Protein AF-A0A960PFX1-F1 (afdb_monomer_lite)

Structure (mmCIF, N/CA/C/O backbone):
data_AF-A0A960PFX1-F1
#
_entry.id   AF-A0A960PFX1-F1
#
loop_
_atom_site.group_PDB
_atom_site.id
_atom_site.type_symbol
_atom_site.label_atom_id
_atom_site.label_alt_id
_atom_site.label_comp_id
_atom_site.label_asym_id
_atom_site.label_entity_id
_atom_site.label_seq_id
_atom_site.pdbx_PDB_ins_code
_atom_site.Cartn_x
_atom_site.Cartn_y
_atom_site.Cartn_z
_atom_site.occupancy
_atom_site.B_iso_or_equiv
_atom_site.auth_seq_id
_atom_site.auth_comp_id
_atom_site.auth_asym_id
_atom_site.auth_atom_id
_atom_site.pdbx_PDB_model_num
ATOM 1 N N . MET A 1 1 ? 68.959 -1.468 -24.933 1.00 44.75 1 MET A N 1
ATOM 2 C CA . MET A 1 1 ? 67.908 -1.590 -25.965 1.00 44.75 1 MET A CA 1
ATOM 3 C C . MET A 1 1 ? 66.621 -1.855 -25.211 1.00 44.75 1 MET A C 1
ATOM 5 O O . MET A 1 1 ? 66.589 -2.778 -24.414 1.00 44.75 1 MET A O 1
ATOM 9 N N . THR A 1 2 ? 65.691 -0.910 -25.288 1.00 48.91 2 THR A N 1
ATOM 10 C CA . THR A 1 2 ? 64.540 -0.743 -24.387 1.00 48.91 2 THR A CA 1
ATOM 11 C C . THR A 1 2 ? 63.491 -1.822 -24.678 1.00 48.91 2 THR A C 1
ATOM 13 O O . THR A 1 2 ? 63.010 -1.925 -25.805 1.00 48.91 2 THR A O 1
ATOM 16 N N . SER A 1 3 ? 63.185 -2.661 -23.685 1.00 51.81 3 SER A N 1
ATOM 17 C CA . SER A 1 3 ? 62.078 -3.615 -23.773 1.00 51.81 3 SER A CA 1
ATOM 18 C C . SER A 1 3 ? 60.786 -2.861 -23.492 1.00 51.81 3 SER A C 1
ATOM 20 O O . SER A 1 3 ? 60.491 -2.512 -22.349 1.00 51.81 3 SER A O 1
ATOM 22 N N . SER A 1 4 ? 60.090 -2.551 -24.585 1.00 61.31 4 SER A N 1
ATOM 23 C CA . SER A 1 4 ? 58.816 -1.845 -24.618 1.00 61.31 4 SER A CA 1
ATOM 24 C C . SER A 1 4 ? 57.764 -2.559 -23.783 1.00 61.31 4 SER A C 1
ATOM 26 O O . SER A 1 4 ? 57.489 -3.742 -23.959 1.00 61.31 4 SER A O 1
ATOM 28 N N . GLN A 1 5 ? 57.173 -1.772 -22.897 1.00 67.06 5 GLN A N 1
ATOM 29 C CA . GLN A 1 5 ? 55.867 -1.987 -22.306 1.00 67.06 5 GLN A CA 1
ATOM 30 C C . GLN A 1 5 ? 54.820 -1.903 -23.423 1.00 67.06 5 GLN A C 1
ATOM 32 O O . GLN A 1 5 ? 54.575 -0.815 -23.934 1.00 67.06 5 GLN A O 1
ATOM 37 N N . ASP A 1 6 ? 54.217 -3.020 -23.815 1.00 59.81 6 ASP A N 1
ATOM 38 C CA . ASP A 1 6 ? 52.976 -3.015 -24.596 1.00 59.81 6 ASP A CA 1
ATOM 39 C C . ASP A 1 6 ? 52.265 -4.366 -24.411 1.00 59.81 6 ASP A C 1
ATOM 41 O O . ASP A 1 6 ? 52.347 -5.254 -25.247 1.00 59.81 6 ASP A O 1
ATOM 45 N N . ASP A 1 7 ? 51.627 -4.549 -23.255 1.00 58.25 7 ASP A N 1
ATOM 46 C CA . ASP A 1 7 ? 50.494 -5.474 -23.135 1.00 58.25 7 ASP A CA 1
ATOM 47 C C . ASP A 1 7 ? 49.446 -4.757 -22.284 1.00 58.25 7 ASP A C 1
ATOM 49 O O . ASP A 1 7 ? 49.423 -4.769 -21.050 1.00 58.25 7 ASP A O 1
ATOM 53 N N . ARG A 1 8 ? 48.722 -3.891 -22.991 1.00 61.66 8 ARG A N 1
ATOM 54 C CA . ARG A 1 8 ? 47.670 -3.041 -22.459 1.00 61.66 8 ARG A CA 1
ATOM 55 C C . ARG A 1 8 ? 46.468 -3.925 -22.155 1.00 61.66 8 ARG A C 1
ATOM 57 O O . ARG A 1 8 ? 45.925 -4.515 -23.075 1.00 61.66 8 ARG A O 1
ATOM 64 N N . HIS A 1 9 ? 46.028 -3.894 -20.898 1.00 58.88 9 HIS A N 1
ATOM 65 C CA . HIS A 1 9 ? 44.617 -3.764 -20.517 1.00 58.88 9 HIS A CA 1
ATOM 66 C C . HIS A 1 9 ? 43.623 -4.365 -21.529 1.00 58.88 9 HIS A C 1
ATOM 68 O O . HIS A 1 9 ? 42.967 -3.621 -22.264 1.00 58.88 9 HIS A O 1
ATOM 74 N N . ASP A 1 10 ? 43.470 -5.690 -21.526 1.00 56.56 10 ASP A N 1
ATOM 75 C CA . ASP A 1 10 ? 42.232 -6.279 -22.025 1.00 56.56 10 ASP A CA 1
ATOM 76 C C . ASP A 1 10 ? 41.159 -5.987 -20.973 1.00 56.56 10 ASP A C 1
ATOM 78 O O . ASP A 1 10 ? 41.208 -6.434 -19.823 1.00 56.56 10 ASP A O 1
ATOM 82 N N . ARG A 1 11 ? 40.317 -5.021 -21.329 1.00 61.19 11 ARG A N 1
ATOM 83 C CA . ARG A 1 11 ? 39.323 -4.402 -20.466 1.00 61.19 11 ARG A CA 1
ATOM 84 C C . ARG A 1 11 ? 38.267 -5.424 -20.057 1.00 61.19 11 ARG A C 1
ATOM 86 O O . ARG A 1 11 ? 37.765 -6.182 -20.876 1.00 61.19 11 ARG A O 1
ATOM 93 N N . HIS A 1 12 ? 37.846 -5.305 -18.802 1.00 58.62 12 HIS A N 1
ATOM 94 C CA . HIS A 1 12 ? 36.477 -5.585 -18.384 1.00 58.62 12 HIS A CA 1
ATOM 95 C C . HIS A 1 12 ? 35.483 -5.066 -19.435 1.00 58.62 12 HIS A C 1
ATOM 97 O O . HIS A 1 12 ? 35.551 -3.882 -19.757 1.00 58.62 12 HIS A O 1
ATOM 103 N N . ASP A 1 13 ? 34.593 -5.918 -19.941 1.00 54.44 13 ASP A N 1
ATOM 104 C CA . ASP A 1 13 ? 33.138 -5.728 -19.840 1.00 54.44 13 ASP A CA 1
ATOM 105 C C . ASP A 1 13 ? 32.421 -6.915 -20.503 1.00 54.44 13 ASP A C 1
ATOM 107 O O . ASP A 1 13 ? 32.317 -7.019 -21.722 1.00 54.44 13 ASP A O 1
ATOM 111 N N . ALA A 1 14 ? 31.963 -7.855 -19.685 1.00 53.56 14 ALA A N 1
ATOM 112 C CA . ALA A 1 14 ? 30.963 -8.831 -20.091 1.00 53.56 14 ALA A CA 1
ATOM 113 C C . ALA A 1 14 ? 29.988 -9.004 -18.927 1.00 53.56 14 ALA A C 1
ATOM 115 O O . ALA A 1 14 ? 29.848 -10.084 -18.362 1.00 53.56 14 ALA A O 1
ATOM 116 N N . THR A 1 15 ? 29.329 -7.912 -18.539 1.00 53.34 15 THR A N 1
ATOM 117 C CA . THR A 1 15 ? 28.013 -8.013 -17.904 1.00 53.34 15 THR A CA 1
ATOM 118 C C . THR A 1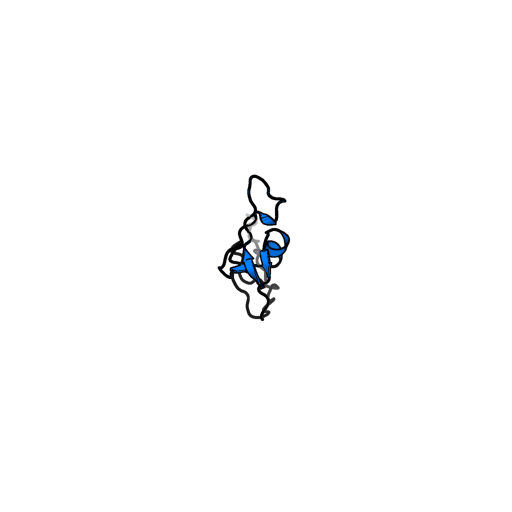 15 ? 26.967 -8.014 -19.015 1.00 53.34 15 THR A C 1
ATOM 120 O O . THR A 1 15 ? 26.204 -7.065 -19.163 1.00 53.34 15 THR A O 1
ATOM 123 N N . ALA A 1 16 ? 26.981 -9.065 -19.840 1.00 51.78 16 ALA A N 1
ATOM 124 C CA . ALA A 1 16 ? 25.760 -9.518 -20.494 1.00 51.78 16 ALA A CA 1
ATOM 125 C C . ALA A 1 16 ? 24.953 -10.196 -19.376 1.00 51.78 16 ALA A C 1
ATOM 127 O O . ALA A 1 16 ? 25.439 -11.115 -18.722 1.00 51.78 16 ALA A O 1
ATOM 128 N N . ASP A 1 17 ? 23.903 -9.534 -18.911 1.00 53.91 17 ASP A N 1
ATOM 129 C CA . ASP A 1 17 ? 22.572 -9.763 -19.472 1.00 53.91 17 ASP A CA 1
ATOM 130 C C . ASP A 1 17 ? 22.091 -11.158 -19.084 1.00 53.91 17 ASP A C 1
ATOM 132 O O . ASP A 1 17 ? 22.296 -12.101 -19.826 1.00 53.91 17 ASP A O 1
ATOM 136 N N . GLU A 1 18 ? 21.514 -11.263 -17.886 1.00 51.00 18 GLU A N 1
ATOM 137 C CA . GLU A 1 18 ? 20.526 -12.291 -17.540 1.00 51.00 18 GLU A CA 1
ATOM 138 C C . GLU A 1 18 ? 19.614 -11.719 -16.432 1.00 51.00 18 GLU A C 1
ATOM 140 O O . GLU A 1 18 ? 19.471 -12.278 -15.346 1.00 51.00 18 GLU A O 1
ATOM 145 N N . THR A 1 19 ? 18.991 -10.566 -16.693 1.00 52.94 19 THR A N 1
ATOM 146 C CA . THR A 1 19 ? 17.701 -10.246 -16.055 1.00 52.94 19 THR A CA 1
ATOM 147 C C . THR A 1 19 ? 16.682 -9.918 -17.137 1.00 52.94 19 THR A C 1
ATOM 149 O O . THR A 1 19 ? 15.911 -8.970 -17.039 1.00 52.94 19 THR A O 1
ATOM 152 N N . ALA A 1 20 ? 16.643 -10.738 -18.186 1.00 56.00 20 ALA A N 1
ATOM 153 C CA . ALA A 1 20 ? 15.469 -10.848 -19.037 1.00 56.00 20 ALA A CA 1
ATOM 154 C C . ALA A 1 20 ? 14.416 -11.713 -18.320 1.00 56.00 20 ALA A C 1
ATOM 156 O O . ALA A 1 20 ? 14.054 -12.802 -18.753 1.00 56.00 20 ALA A O 1
ATOM 157 N N . GLY A 1 21 ? 13.927 -11.207 -17.188 1.00 46.00 21 GLY A N 1
ATOM 158 C CA . GLY A 1 21 ? 12.665 -11.618 -16.586 1.00 46.00 21 GLY A CA 1
ATOM 159 C C . GLY A 1 21 ? 11.538 -10.777 -17.169 1.00 46.00 21 GLY A C 1
ATOM 160 O O . GLY A 1 21 ? 10.837 -10.095 -16.431 1.00 46.00 21 GLY A O 1
ATOM 161 N N . ALA A 1 22 ? 11.398 -10.772 -18.496 1.00 54.44 22 ALA A N 1
ATOM 162 C CA . ALA A 1 22 ? 10.223 -10.221 -19.149 1.00 54.44 22 ALA A CA 1
ATOM 163 C C . ALA A 1 22 ? 9.038 -11.158 -18.874 1.00 54.44 22 ALA A C 1
ATOM 165 O O . ALA A 1 22 ? 8.722 -12.044 -19.662 1.00 54.44 22 ALA A O 1
ATOM 166 N N . THR A 1 23 ? 8.397 -10.975 -17.724 1.00 46.62 23 THR A N 1
ATOM 167 C CA . THR A 1 23 ? 6.984 -11.308 -17.548 1.00 46.62 23 THR A CA 1
ATOM 168 C C . THR A 1 23 ? 6.238 -9.987 -17.502 1.00 46.62 23 THR A C 1
ATOM 170 O O . THR A 1 23 ? 6.163 -9.330 -16.470 1.00 46.62 23 THR A O 1
ATOM 173 N N . GLU A 1 24 ? 5.869 -9.579 -18.709 1.00 50.66 24 GLU A N 1
ATOM 174 C CA . GLU A 1 24 ? 4.815 -8.664 -19.148 1.00 50.66 24 GLU A CA 1
ATOM 175 C C . GLU A 1 24 ? 4.009 -7.980 -18.018 1.00 50.66 24 GLU A C 1
ATOM 177 O O . GLU A 1 24 ? 3.430 -8.638 -17.159 1.00 50.66 24 GLU A O 1
ATOM 182 N N . ASP A 1 25 ? 4.011 -6.639 -18.071 1.00 53.97 25 ASP A N 1
ATOM 183 C CA . ASP A 1 25 ? 3.507 -5.643 -17.103 1.00 53.97 25 ASP A CA 1
ATOM 184 C C . ASP A 1 25 ? 4.429 -5.267 -15.922 1.00 53.97 25 ASP A C 1
ATOM 186 O O . ASP A 1 25 ? 3.975 -4.985 -14.809 1.00 53.97 25 ASP A O 1
ATOM 190 N N . GLY A 1 26 ? 5.737 -5.141 -16.179 1.00 57.62 26 GLY A N 1
ATOM 191 C CA . GLY A 1 26 ? 6.655 -4.401 -15.305 1.00 57.62 26 GLY A CA 1
ATOM 192 C C . GLY A 1 26 ? 6.227 -2.934 -15.169 1.00 57.62 26 GLY A C 1
ATOM 193 O O . GLY A 1 26 ? 6.579 -2.091 -15.990 1.00 57.62 26 GLY A O 1
ATOM 194 N N . SER A 1 27 ? 5.434 -2.626 -14.145 1.00 79.69 27 SER A N 1
ATOM 195 C CA . SER A 1 27 ? 4.980 -1.268 -13.839 1.00 79.69 27 SER A CA 1
ATOM 196 C C . SER A 1 27 ? 5.906 -0.629 -12.809 1.00 79.69 27 SER A C 1
ATOM 198 O O . SER A 1 27 ? 6.461 -1.306 -11.944 1.00 79.69 27 SER A O 1
ATOM 200 N N . THR A 1 28 ? 6.061 0.693 -12.855 1.00 93.88 28 THR A N 1
ATOM 201 C CA . THR A 1 28 ? 6.804 1.409 -11.812 1.00 93.88 28 THR A CA 1
ATOM 202 C C . THR A 1 28 ? 6.034 1.351 -10.496 1.00 93.88 28 THR A C 1
ATOM 204 O O . THR A 1 28 ? 4.884 1.785 -10.426 1.00 93.88 28 THR A O 1
ATOM 207 N N . CYS A 1 29 ? 6.677 0.860 -9.436 1.00 95.81 29 CYS A N 1
ATOM 208 C CA . CYS A 1 29 ? 6.114 0.888 -8.092 1.00 95.81 29 CYS A CA 1
ATOM 209 C C . CYS A 1 29 ? 5.876 2.341 -7.658 1.00 95.81 29 CYS A C 1
ATOM 211 O O . CYS A 1 29 ? 6.824 3.118 -7.539 1.00 95.81 29 CYS A O 1
ATOM 213 N N . GLN A 1 30 ? 4.627 2.700 -7.364 1.00 95.50 30 GLN A N 1
ATOM 214 C CA . GLN A 1 30 ? 4.255 4.068 -6.980 1.00 95.50 30 GLN A CA 1
ATOM 215 C C . GLN A 1 30 ? 4.717 4.448 -5.562 1.00 95.50 30 GLN A C 1
ATOM 217 O O . GLN A 1 30 ? 4.718 5.624 -5.214 1.00 95.50 30 GLN A O 1
ATOM 222 N N . ASN A 1 31 ? 5.164 3.476 -4.757 1.00 94.75 31 ASN A N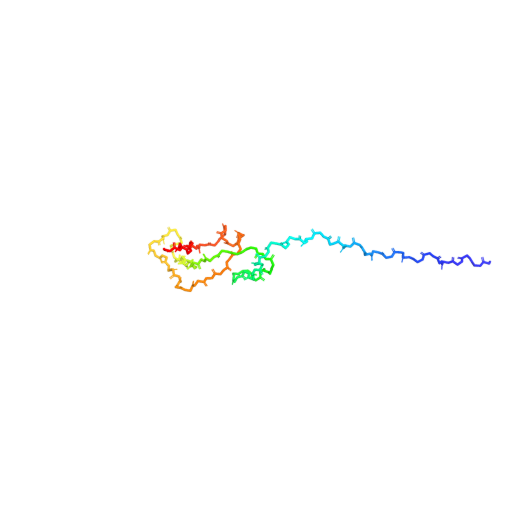 1
ATOM 223 C CA . ASN A 1 31 ? 5.702 3.724 -3.419 1.00 94.75 31 ASN A CA 1
ATOM 224 C C . ASN A 1 31 ? 7.222 3.977 -3.433 1.00 94.75 31 ASN A C 1
ATOM 226 O O . ASN A 1 31 ? 7.675 5.019 -2.968 1.00 94.75 31 ASN A O 1
ATOM 230 N N . CYS A 1 32 ? 8.018 3.050 -3.982 1.00 96.00 32 CYS A N 1
ATOM 231 C CA . CYS A 1 32 ? 9.487 3.145 -3.956 1.00 96.00 32 CYS A CA 1
ATOM 232 C C . CYS A 1 32 ? 10.130 3.610 -5.272 1.00 96.00 32 CYS A C 1
ATOM 234 O O . CYS A 1 32 ? 11.328 3.882 -5.292 1.00 96.00 32 CYS A O 1
ATOM 236 N N . GLY A 1 33 ? 9.376 3.673 -6.373 1.00 95.00 33 GLY A N 1
ATOM 237 C CA . GLY A 1 33 ? 9.881 4.082 -7.687 1.00 95.00 33 GLY A CA 1
ATOM 238 C C . GLY A 1 33 ? 10.665 3.012 -8.454 1.00 95.00 33 GLY A C 1
ATOM 239 O O . GLY A 1 33 ? 11.212 3.317 -9.510 1.00 95.00 33 GLY A O 1
ATOM 240 N N . SER A 1 34 ? 10.741 1.771 -7.961 1.00 93.12 34 SER A N 1
ATOM 241 C CA . SER A 1 34 ? 11.378 0.669 -8.697 1.00 93.12 34 SER A CA 1
ATOM 242 C C . SER A 1 34 ? 10.634 0.394 -10.005 1.00 93.12 34 SER A C 1
ATOM 244 O O . SER A 1 34 ? 9.416 0.212 -9.983 1.00 93.12 34 SER A O 1
ATOM 246 N N . ALA A 1 35 ? 11.366 0.373 -11.119 1.00 93.00 35 ALA A N 1
ATOM 247 C CA . ALA A 1 35 ? 10.858 0.048 -12.450 1.00 93.00 35 ALA A CA 1
ATOM 248 C C . ALA A 1 35 ? 11.026 -1.446 -12.758 1.00 93.00 35 ALA A C 1
ATOM 250 O O . ALA A 1 35 ? 11.810 -2.124 -12.093 1.00 93.00 35 ALA A O 1
ATOM 251 N N . ASP A 1 36 ? 10.283 -1.934 -13.755 1.00 87.12 36 ASP A N 1
ATOM 252 C CA . ASP A 1 36 ? 10.387 -3.306 -14.271 1.00 87.12 36 ASP A CA 1
ATOM 253 C C . ASP A 1 36 ? 10.162 -4.389 -13.195 1.00 87.12 36 ASP A C 1
ATOM 255 O O . ASP A 1 36 ? 10.745 -5.472 -13.230 1.00 87.12 36 ASP A O 1
ATOM 259 N N . VAL A 1 37 ? 9.299 -4.094 -12.215 1.00 90.44 37 VAL A N 1
ATOM 260 C CA . VAL A 1 37 ? 8.904 -5.016 -11.141 1.00 90.44 37 VAL A CA 1
ATOM 261 C C . VAL A 1 37 ? 7.419 -5.355 -11.233 1.00 90.44 37 VAL A C 1
ATOM 263 O O . VAL A 1 37 ? 6.604 -4.540 -11.663 1.00 90.44 37 VAL A O 1
ATOM 266 N N . GLY A 1 38 ? 7.051 -6.556 -10.782 1.00 91.31 38 GLY A N 1
ATOM 267 C CA . GLY A 1 38 ? 5.645 -6.911 -10.587 1.00 91.31 38 GLY A CA 1
ATOM 268 C C . GLY A 1 38 ? 5.003 -6.009 -9.533 1.00 91.31 38 GLY A C 1
ATOM 269 O O . GLY A 1 38 ? 5.612 -5.744 -8.490 1.00 91.31 38 GLY A O 1
ATOM 270 N N . THR A 1 39 ? 3.787 -5.531 -9.809 1.00 94.75 39 THR A N 1
ATOM 271 C CA . THR A 1 39 ? 3.031 -4.674 -8.889 1.00 94.75 39 THR A CA 1
ATOM 272 C C . THR A 1 39 ? 1.578 -5.107 -8.767 1.00 94.75 39 THR A C 1
ATOM 274 O O . THR A 1 39 ? 0.953 -5.478 -9.761 1.00 94.75 39 THR A O 1
ATOM 277 N N . ASP A 1 40 ? 1.028 -4.971 -7.564 1.00 94.25 40 ASP A N 1
ATOM 278 C CA . ASP A 1 40 ? -0.371 -5.257 -7.259 1.00 94.25 40 ASP A CA 1
ATOM 279 C C . ASP A 1 40 ? -1.126 -3.969 -6.892 1.00 94.25 40 ASP A C 1
ATOM 281 O O . ASP A 1 40 ? -0.541 -3.067 -6.277 1.00 94.25 40 ASP A O 1
ATOM 285 N N . PRO A 1 41 ? -2.414 -3.853 -7.274 1.00 95.50 41 PRO A N 1
ATOM 286 C CA . PRO A 1 41 ? -3.249 -2.710 -6.928 1.00 95.50 41 PRO A CA 1
ATOM 287 C C . PRO A 1 41 ? -3.650 -2.736 -5.446 1.00 95.50 41 PRO A C 1
ATOM 289 O O . PRO A 1 41 ? -4.166 -3.738 -4.940 1.00 95.50 41 PRO A O 1
ATOM 292 N N . VAL A 1 42 ? -3.467 -1.612 -4.757 1.00 96.00 42 VAL A N 1
ATOM 293 C CA . VAL A 1 42 ? -3.743 -1.462 -3.325 1.00 96.00 42 VAL A CA 1
ATOM 294 C C . VAL A 1 42 ? -4.300 -0.089 -2.966 1.00 96.00 42 VAL A C 1
ATOM 296 O O . VAL A 1 42 ? -4.031 0.898 -3.645 1.00 96.00 42 VAL A O 1
ATOM 299 N N . HIS A 1 43 ? -5.003 -0.025 -1.837 1.00 96.06 43 HIS A N 1
ATOM 300 C CA . HIS A 1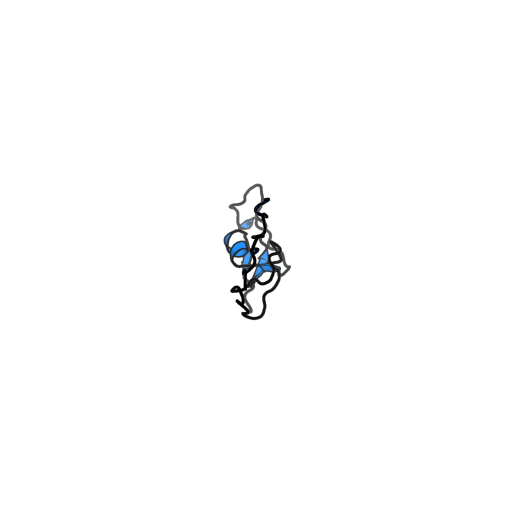 43 ? -5.276 1.212 -1.110 1.00 96.06 43 HIS A CA 1
ATOM 301 C C . HIS A 1 43 ? -4.231 1.404 -0.011 1.00 96.06 43 HIS A C 1
ATOM 303 O O . HIS A 1 43 ? -4.023 0.512 0.821 1.00 96.06 43 HIS A O 1
ATOM 309 N N . ARG A 1 44 ? -3.574 2.566 0.022 1.00 95.62 44 ARG A N 1
ATOM 310 C CA . ARG A 1 44 ? -2.606 2.900 1.075 1.00 95.62 44 ARG A CA 1
ATOM 311 C C . ARG A 1 44 ? -3.322 3.125 2.403 1.00 95.62 44 ARG A C 1
ATOM 313 O O . ARG A 1 44 ? -4.324 3.835 2.456 1.00 95.62 44 ARG A O 1
ATOM 320 N N . VAL A 1 45 ? -2.771 2.578 3.484 1.00 94.69 45 VAL A N 1
ATOM 321 C CA . VAL A 1 45 ? -3.283 2.798 4.840 1.00 94.69 45 VAL A CA 1
ATOM 322 C C . VAL A 1 45 ? -2.304 3.673 5.617 1.00 94.69 45 VAL A C 1
ATOM 324 O O . VAL A 1 45 ? -1.119 3.360 5.733 1.00 94.69 45 VAL A O 1
ATOM 327 N N . TYR A 1 46 ? -2.802 4.777 6.162 1.00 92.00 46 TYR A N 1
ATOM 328 C CA . TYR A 1 46 ? -2.064 5.657 7.058 1.00 92.00 46 TYR A CA 1
ATOM 329 C C . TYR A 1 46 ? -2.474 5.374 8.497 1.00 92.00 46 TYR A C 1
ATOM 331 O O . TYR A 1 46 ? -3.635 5.535 8.867 1.00 92.00 46 TYR A O 1
ATOM 339 N N . LEU A 1 47 ? -1.510 4.959 9.309 1.00 89.88 47 LEU A N 1
ATOM 340 C CA . LEU A 1 47 ? -1.709 4.728 10.736 1.00 89.88 47 LEU A CA 1
ATOM 341 C C . LEU A 1 47 ? -1.551 6.042 11.504 1.00 89.88 47 LEU A C 1
ATOM 343 O O . LEU A 1 47 ? -0.741 6.895 11.123 1.00 89.88 47 LEU A O 1
ATOM 347 N N . SER A 1 48 ? -2.300 6.198 12.597 1.00 86.94 48 SER A N 1
ATOM 348 C CA . SER A 1 48 ? -2.133 7.354 13.476 1.00 86.94 48 SER A CA 1
ATOM 349 C C . SER A 1 48 ? -0.739 7.320 14.116 1.00 86.94 48 SER A C 1
ATOM 351 O O . SER A 1 48 ? -0.371 6.305 14.707 1.00 86.94 48 SER A O 1
ATOM 353 N N . PRO A 1 49 ? 0.052 8.405 14.056 1.00 83.44 49 PRO A N 1
ATOM 354 C CA . PRO A 1 49 ? 1.365 8.435 14.696 1.00 83.44 49 PRO A CA 1
ATOM 355 C C . PRO A 1 49 ? 1.278 8.353 16.228 1.00 83.44 49 PRO A C 1
ATOM 357 O O . PRO A 1 49 ? 2.237 7.928 16.866 1.00 83.44 49 PRO A O 1
ATOM 360 N N . GLU A 1 50 ? 0.145 8.748 16.820 1.00 86.31 50 GLU A N 1
ATOM 361 C CA . GLU A 1 50 ? -0.095 8.675 18.268 1.00 86.31 50 GLU A CA 1
ATOM 362 C C . GLU A 1 50 ? -0.485 7.261 18.725 1.00 86.31 50 GLU A C 1
ATOM 364 O O . GLU A 1 50 ? -0.277 6.912 19.886 1.00 86.31 50 GLU A O 1
ATOM 369 N N . ALA A 1 51 ? -1.025 6.446 17.814 1.00 83.12 51 ALA A N 1
ATOM 370 C CA . ALA A 1 51 ? -1.476 5.083 18.076 1.00 83.12 51 ALA A CA 1
ATOM 371 C C . ALA A 1 51 ? -1.341 4.217 16.806 1.00 83.12 51 ALA A C 1
ATOM 373 O O . ALA A 1 51 ? -2.335 3.924 16.143 1.00 83.12 51 ALA A O 1
ATOM 374 N N . PRO A 1 52 ? -0.117 3.807 16.426 1.00 80.81 52 PRO A N 1
ATOM 375 C CA . PRO A 1 52 ? 0.115 3.082 15.176 1.00 80.81 52 PRO A CA 1
ATOM 376 C C . PRO A 1 52 ? -0.442 1.650 15.187 1.00 80.81 52 PRO A C 1
ATOM 378 O O . PRO A 1 52 ? -0.627 1.050 14.135 1.00 80.81 52 PRO A O 1
ATOM 381 N N . GLU A 1 53 ? -0.703 1.091 16.366 1.00 83.19 53 GLU A N 1
ATOM 382 C CA . GLU A 1 53 ? -1.339 -0.219 16.548 1.00 83.19 53 GLU A CA 1
ATOM 383 C C . GLU A 1 53 ? -2.874 -0.167 16.504 1.00 83.19 53 GLU A C 1
ATOM 385 O O .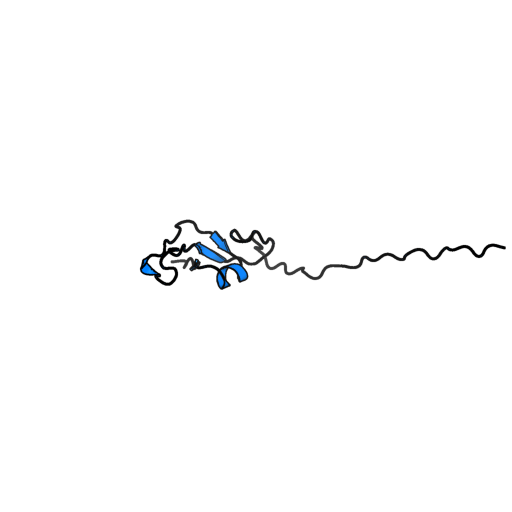 GLU A 1 53 ? -3.518 -1.209 16.372 1.00 83.19 53 GLU A O 1
ATOM 390 N N . ASP A 1 54 ? -3.459 1.031 16.592 1.00 82.81 54 ASP A N 1
ATOM 391 C CA . ASP A 1 54 ? -4.902 1.232 16.541 1.00 82.81 54 ASP A CA 1
ATOM 392 C C . ASP A 1 54 ? -5.370 1.311 15.083 1.00 82.81 54 ASP A C 1
ATOM 394 O O . ASP A 1 54 ? -5.326 2.353 14.422 1.00 82.81 54 ASP A O 1
ATOM 398 N N . VAL A 1 55 ? -5.798 0.161 14.569 1.00 74.19 55 VAL A N 1
ATOM 399 C CA . VAL A 1 55 ? -6.313 0.027 13.204 1.00 74.19 55 VAL A CA 1
ATOM 400 C C . VAL A 1 55 ? -7.649 0.744 12.996 1.00 74.19 55 VAL A C 1
ATOM 402 O O . VAL A 1 55 ? -7.953 1.093 11.858 1.00 74.19 55 VAL A O 1
ATOM 405 N N . ASP A 1 56 ? -8.423 1.013 14.055 1.00 76.50 56 ASP A N 1
ATOM 406 C CA . ASP A 1 56 ? -9.681 1.766 13.963 1.00 76.50 56 ASP A CA 1
ATOM 407 C C . ASP A 1 56 ? -9.422 3.266 13.737 1.00 76.50 56 ASP A C 1
ATOM 409 O O . ASP A 1 56 ? -10.249 3.970 13.154 1.00 76.50 56 ASP A O 1
ATOM 413 N N . ALA A 1 57 ? -8.244 3.755 14.139 1.00 77.56 57 ALA A N 1
ATOM 414 C CA . ALA A 1 57 ? -7.773 5.109 13.855 1.00 77.56 57 ALA A CA 1
ATOM 415 C C . ALA A 1 57 ? -7.094 5.248 12.476 1.00 77.56 57 ALA A C 1
ATOM 417 O O . ALA A 1 57 ? -6.648 6.344 12.117 1.00 77.56 57 ALA A O 1
ATOM 418 N N . ALA A 1 58 ? -6.976 4.162 11.706 1.00 87.25 58 ALA A N 1
ATOM 419 C CA . ALA A 1 58 ? -6.294 4.175 10.421 1.00 87.25 58 ALA A CA 1
ATOM 420 C C . ALA A 1 58 ? -7.126 4.863 9.326 1.00 87.25 58 ALA A C 1
ATOM 422 O O . ALA A 1 58 ? -8.337 4.679 9.210 1.00 87.25 58 ALA A O 1
ATOM 423 N N . ILE A 1 59 ? -6.450 5.632 8.472 1.00 90.81 59 ILE A N 1
ATOM 424 C CA . ILE A 1 59 ? -7.051 6.308 7.321 1.00 90.81 59 ILE A CA 1
ATOM 425 C C . ILE A 1 59 ? -6.674 5.537 6.061 1.00 90.81 59 ILE A C 1
ATOM 427 O O . ILE A 1 59 ? -5.496 5.419 5.725 1.00 90.81 59 ILE A O 1
ATOM 431 N N . ILE A 1 60 ? -7.676 5.038 5.344 1.00 92.69 60 ILE A N 1
ATOM 432 C CA . ILE A 1 60 ? -7.489 4.358 4.061 1.00 92.69 60 ILE A CA 1
ATOM 433 C C . ILE A 1 60 ? -7.632 5.387 2.938 1.00 92.69 60 ILE A C 1
ATOM 435 O O . ILE A 1 60 ? -8.636 6.096 2.867 1.00 92.69 60 ILE A O 1
ATOM 439 N N . ALA A 1 61 ? -6.622 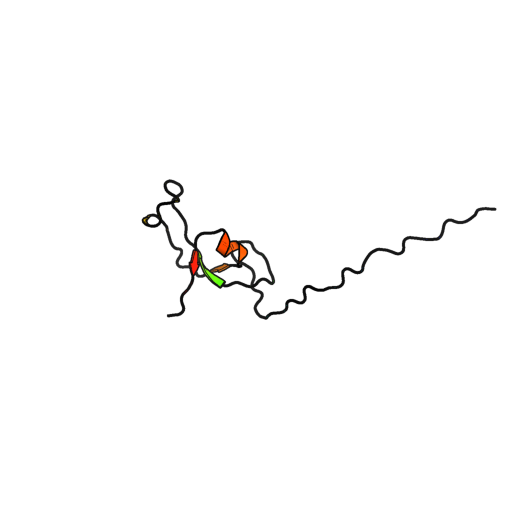5.488 2.075 1.00 92.69 61 ALA A N 1
ATOM 440 C CA . ALA A 1 61 ? -6.669 6.341 0.894 1.00 92.69 61 ALA A CA 1
ATOM 441 C C . ALA A 1 61 ? -7.574 5.725 -0.185 1.00 92.69 61 ALA A C 1
ATOM 443 O O . ALA A 1 61 ? -7.463 4.540 -0.492 1.00 92.69 61 ALA A O 1
ATOM 444 N N . ASP A 1 62 ? -8.439 6.541 -0.788 1.00 90.81 62 ASP A N 1
ATOM 445 C CA . ASP A 1 62 ? -9.343 6.114 -1.869 1.00 90.81 62 ASP A CA 1
ATOM 446 C C . ASP A 1 62 ? -8.592 5.824 -3.184 1.00 90.81 62 ASP A C 1
ATOM 448 O O . ASP A 1 62 ? -9.022 5.004 -3.990 1.00 90.81 62 ASP A O 1
ATOM 452 N N . GLU A 1 63 ? -7.425 6.446 -3.376 1.00 94.06 63 GLU A N 1
ATOM 453 C CA . GLU A 1 63 ? -6.584 6.222 -4.551 1.00 94.06 63 GLU A CA 1
ATOM 454 C C . GLU A 1 63 ? -6.060 4.781 -4.601 1.00 94.06 63 GLU A C 1
ATOM 456 O O . GLU A 1 63 ? -5.537 4.250 -3.617 1.00 94.06 63 GLU A O 1
ATOM 461 N N . ILE A 1 64 ? -6.181 4.167 -5.781 1.00 95.69 64 ILE A N 1
ATOM 462 C CA . ILE A 1 64 ? -5.560 2.880 -6.080 1.00 95.69 64 ILE A CA 1
ATOM 463 C C . ILE A 1 64 ? -4.128 3.133 -6.548 1.00 95.69 64 ILE A C 1
ATOM 465 O O . ILE A 1 64 ? -3.904 3.713 -7.611 1.00 95.69 64 ILE A O 1
ATOM 469 N N . GLU A 1 65 ? -3.168 2.628 -5.783 1.00 95.06 65 GLU A N 1
ATOM 470 C CA . GLU A 1 65 ? -1.750 2.624 -6.130 1.00 95.06 65 GLU A CA 1
ATOM 471 C C . GLU A 1 65 ? -1.285 1.222 -6.542 1.00 95.06 65 GLU A C 1
ATOM 473 O O . GLU A 1 65 ? -1.869 0.213 -6.157 1.00 95.06 65 GLU A O 1
ATOM 478 N N . ARG A 1 66 ? -0.191 1.142 -7.300 1.00 95.44 66 ARG A N 1
ATOM 479 C CA . ARG A 1 66 ? 0.469 -0.106 -7.700 1.00 95.44 66 ARG A CA 1
ATOM 480 C C . ARG A 1 66 ? 1.791 -0.278 -6.978 1.00 95.44 66 ARG A C 1
ATOM 482 O O . ARG A 1 66 ? 2.723 0.506 -7.183 1.00 95.44 66 ARG A O 1
ATOM 489 N N . TRP A 1 67 ? 1.881 -1.287 -6.118 1.00 96.12 67 TRP A N 1
ATOM 490 C CA . TRP A 1 67 ? 3.050 -1.511 -5.266 1.00 96.12 67 TRP A CA 1
ATOM 491 C C . TRP A 1 67 ? 3.701 -2.857 -5.541 1.00 96.12 67 TRP A C 1
ATOM 493 O O . TRP A 1 67 ? 3.022 -3.846 -5.789 1.00 96.12 67 TRP A O 1
ATOM 503 N N . CYS A 1 68 ? 5.030 -2.903 -5.460 1.00 96.12 68 CYS A N 1
ATOM 504 C CA . CYS A 1 68 ? 5.776 -4.151 -5.575 1.00 96.12 68 CYS A CA 1
ATOM 505 C C . CYS A 1 68 ? 5.695 -4.990 -4.292 1.00 96.12 68 CYS A C 1
ATOM 507 O O . CYS A 1 68 ? 5.466 -4.458 -3.202 1.00 96.12 68 CYS A O 1
ATOM 509 N N . ALA A 1 69 ? 5.984 -6.290 -4.401 1.00 95.62 69 ALA A N 1
ATOM 510 C CA . ALA A 1 69 ? 5.939 -7.233 -3.277 1.00 95.62 69 ALA A CA 1
ATOM 511 C C . ALA A 1 69 ? 6.751 -6.780 -2.046 1.00 95.62 69 ALA A C 1
ATOM 513 O O . ALA A 1 69 ? 6.321 -6.974 -0.909 1.00 95.62 69 ALA A O 1
ATOM 514 N N . ALA A 1 70 ? 7.899 -6.123 -2.251 1.00 96.31 70 ALA A N 1
ATOM 515 C CA . ALA A 1 70 ? 8.696 -5.577 -1.153 1.00 96.31 70 ALA A CA 1
ATOM 516 C C . ALA A 1 70 ? 7.955 -4.458 -0.403 1.00 96.31 70 ALA A C 1
ATOM 518 O O . ALA A 1 70 ? 7.968 -4.432 0.825 1.00 96.31 70 ALA A O 1
ATOM 519 N N . CYS A 1 71 ? 7.274 -3.554 -1.110 1.00 97.00 71 CYS A N 1
ATOM 520 C CA . CYS A 1 71 ? 6.480 -2.505 -0.474 1.00 97.00 71 CYS A CA 1
ATOM 521 C C . CYS A 1 71 ? 5.262 -3.079 0.256 1.00 97.00 71 CYS A C 1
ATOM 523 O O . CYS A 1 71 ? 4.991 -2.662 1.378 1.00 97.00 71 CYS A O 1
ATOM 525 N N . LEU A 1 72 ? 4.581 -4.070 -0.325 1.00 95.94 72 LEU A N 1
ATOM 526 C CA . LEU A 1 72 ? 3.458 -4.752 0.328 1.00 95.94 72 LEU A CA 1
ATOM 527 C C . LEU A 1 72 ? 3.882 -5.397 1.658 1.00 95.94 72 LEU A C 1
ATOM 529 O O . LEU A 1 72 ? 3.164 -5.316 2.646 1.00 95.94 72 LEU A O 1
ATOM 533 N N . ALA A 1 73 ? 5.082 -5.976 1.725 1.00 96.19 73 ALA A N 1
ATOM 534 C CA . ALA A 1 73 ? 5.584 -6.598 2.950 1.00 96.19 73 ALA A CA 1
ATOM 535 C C . ALA A 1 73 ? 5.928 -5.602 4.077 1.00 96.19 73 ALA A C 1
ATOM 537 O O . ALA A 1 73 ? 6.020 -6.010 5.233 1.00 96.19 73 ALA A O 1
ATOM 538 N N . ASN A 1 74 ? 6.157 -4.323 3.755 1.00 95.06 74 ASN A N 1
ATOM 539 C CA . ASN A 1 74 ? 6.688 -3.336 4.705 1.00 95.06 74 ASN A CA 1
ATOM 540 C C . ASN A 1 74 ? 5.708 -2.214 5.056 1.00 95.06 74 ASN A C 1
ATOM 542 O O . ASN A 1 74 ? 5.854 -1.591 6.107 1.00 95.06 74 ASN A O 1
ATOM 546 N N . TYR A 1 75 ? 4.736 -1.928 4.191 1.00 94.06 75 TYR A N 1
ATOM 547 C CA . TYR A 1 75 ? 3.858 -0.775 4.345 1.00 94.06 75 TYR A CA 1
ATOM 548 C C . TYR A 1 75 ? 2.391 -1.201 4.489 1.00 94.06 75 TYR A C 1
ATOM 550 O O . TYR A 1 75 ? 1.932 -2.057 3.728 1.00 94.06 75 TYR A O 1
ATOM 558 N N . PRO A 1 76 ? 1.634 -0.591 5.421 1.00 93.56 76 PRO A N 1
ATOM 559 C CA . PRO A 1 76 ? 0.212 -0.869 5.590 1.00 93.56 76 PRO A CA 1
ATOM 560 C C . PRO A 1 76 ? -0.581 -0.555 4.319 1.00 93.56 76 PRO A C 1
ATOM 562 O O . PRO A 1 76 ? -0.479 0.534 3.747 1.00 93.56 76 PRO A O 1
ATOM 565 N N . HIS A 1 77 ? -1.380 -1.520 3.880 1.00 94.88 77 HIS A N 1
ATOM 566 C CA . HIS A 1 77 ? -2.184 -1.424 2.670 1.00 94.88 77 HIS A CA 1
ATOM 567 C C . HIS A 1 77 ? -3.399 -2.354 2.762 1.00 94.88 77 HIS A C 1
ATOM 569 O O . HIS A 1 77 ? -3.414 -3.293 3.562 1.00 94.88 77 HIS A O 1
ATOM 575 N N . GLN A 1 78 ? -4.404 -2.112 1.923 1.00 94.50 78 GLN A N 1
ATOM 576 C CA . GLN A 1 78 ? -5.472 -3.071 1.656 1.00 94.50 78 GLN A CA 1
ATOM 577 C C . GLN A 1 78 ? -5.454 -3.494 0.185 1.00 94.50 78 GLN A C 1
ATOM 579 O O . GLN A 1 78 ? -5.342 -2.629 -0.687 1.00 94.50 78 GLN A O 1
ATOM 584 N N . PRO A 1 79 ? -5.561 -4.800 -0.117 1.00 93.38 79 PRO A N 1
ATOM 585 C CA . PRO A 1 79 ? -5.656 -5.264 -1.494 1.00 93.38 79 PRO A CA 1
ATOM 586 C C . PRO A 1 79 ? -6.965 -4.786 -2.126 1.00 93.38 79 PRO A C 1
ATOM 588 O O . PRO A 1 79 ? -8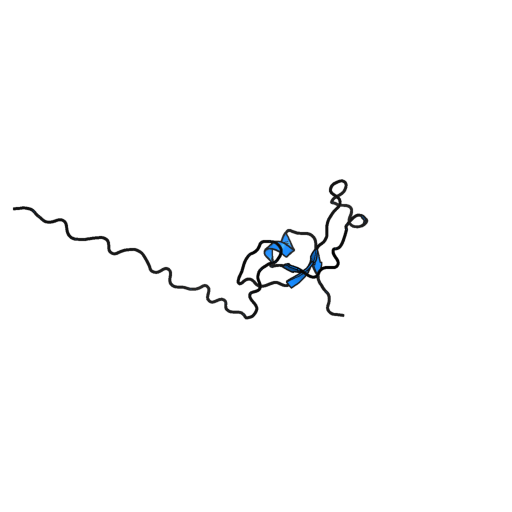.029 -4.871 -1.506 1.00 93.38 79 PRO A O 1
ATOM 591 N N . VAL A 1 80 ? -6.901 -4.338 -3.381 1.00 92.56 80 VAL A N 1
ATOM 592 C CA . VAL A 1 80 ? -8.113 -4.073 -4.163 1.00 92.56 80 VAL A CA 1
ATOM 593 C C . VAL A 1 80 ? -8.707 -5.420 -4.556 1.00 92.56 80 VAL A C 1
ATOM 595 O O . VAL A 1 80 ? -8.212 -6.104 -5.450 1.00 92.56 80 VAL A O 1
ATOM 598 N N . THR A 1 81 ? -9.763 -5.837 -3.865 1.00 80.94 81 THR A N 1
ATOM 599 C CA . THR A 1 81 ? -10.534 -7.007 -4.287 1.00 80.94 81 THR A CA 1
ATOM 600 C C . THR A 1 81 ? -11.402 -6.605 -5.474 1.00 80.94 81 THR A C 1
ATOM 602 O O . THR A 1 81 ? -12.202 -5.677 -5.386 1.00 80.94 81 THR A O 1
ATOM 605 N N . ALA A 1 82 ? -11.222 -7.282 -6.609 1.00 62.22 82 ALA A N 1
ATOM 606 C CA . ALA A 1 82 ? -12.164 -7.173 -7.714 1.00 62.22 82 ALA A CA 1
ATOM 607 C C . ALA A 1 82 ? -13.499 -7.774 -7.245 1.00 62.22 82 ALA A C 1
ATOM 609 O O . ALA A 1 82 ? -13.558 -8.968 -6.944 1.00 62.22 82 ALA A O 1
ATOM 610 N N . GLY A 1 83 ? -14.515 -6.921 -7.093 1.00 49.97 83 GLY A N 1
ATOM 611 C CA . GLY A 1 83 ? -15.885 -7.328 -6.766 1.00 49.97 83 GLY A CA 1
ATOM 612 C C . GLY A 1 83 ? -16.559 -8.107 -7.886 1.00 49.97 83 GLY A C 1
ATOM 613 O O . GLY A 1 83 ? -16.177 -7.912 -9.062 1.00 49.97 83 GLY A O 1
#

Foldseek 3Di:
DDDDDDPDDPDDDDPDDDPPPPPPDQPQFPPPRDTRAAWAWWWFKDADPVCNPPPVRIDTHPDIGTHHPVCVVPGDIGGPDDD

Radius of gyration: 23.89 Å; chains: 1; bounding box: 84×21×44 Å

Secondary structure (DSSP, 8-state):
-----------------------S--BPPTTT---SB-EEEEEEEEPBTTBTT-GGGPEEEEEEEEEEHHHHHHS-EEE----

pLDDT: mean 78.95, std 18.08, range [44.75, 97.0]

Sequence (83 aa):
MTSSQDDRHDRHDATADETAGATEDGSTCQNCGSADVGTDPVHRVYLSPEAPEDVDAAIIADEIERWCAACLANYPHQPVTAG